Protein AF-A0AAC9HJU1-F1 (afdb_monomer_lite)

Secondary structure (DSSP, 8-state):
-HHHHHHTT--S-HHHHHHHHHHTTTS-HHHHHHHHHSPPS-----SPPP-HHHHHHHHHHHHHTTTTGGGG---------

Foldseek 3Di:
DVVLCVVLVHPDDVVLVVVLCVVCVVPDVVVSSCVRPDDDPDDDPPDDDDPVVVVVVVVVVCVVVVVCPVVPDPDDDPPDD

Radius of gyration: 22.74 Å; chains: 1; bounding box: 44×30×52 Å

Structure (mmCIF, N/CA/C/O backbone):
data_AF-A0AAC9HJU1-F1
#
_entry.id   AF-A0AAC9HJU1-F1
#
loop_
_atom_site.group_PDB
_atom_site.id
_atom_site.type_symbol
_atom_site.label_atom_id
_atom_site.label_alt_id
_atom_site.label_comp_id
_atom_site.label_asym_id
_atom_site.label_entity_id
_atom_site.label_seq_id
_atom_site.pdbx_PDB_ins_code
_atom_site.Cartn_x
_atom_site.Cartn_y
_atom_site.Cartn_z
_atom_site.occupancy
_atom_site.B_iso_or_equiv
_atom_site.auth_seq_id
_atom_site.auth_comp_id
_atom_site.auth_asym_id
_atom_site.auth_atom_id
_atom_site.pdbx_PDB_model_num
ATOM 1 N N . MET A 1 1 ? -4.846 -5.693 18.634 1.00 69.12 1 MET A N 1
ATOM 2 C CA . MET A 1 1 ? -5.446 -5.151 17.386 1.00 69.12 1 MET A CA 1
ATOM 3 C C . MET A 1 1 ? -6.853 -5.682 17.101 1.00 69.12 1 MET A C 1
ATOM 5 O O . MET A 1 1 ? -7.705 -4.873 16.759 1.00 69.12 1 MET A O 1
ATOM 9 N N . ILE A 1 2 ? -7.144 -6.981 17.293 1.00 82.62 2 ILE A N 1
ATOM 10 C CA . ILE A 1 2 ? -8.512 -7.535 17.141 1.00 82.62 2 ILE A CA 1
ATOM 11 C C . ILE A 1 2 ? -9.548 -6.802 18.014 1.00 82.62 2 ILE A C 1
ATOM 13 O O . ILE A 1 2 ? -10.613 -6.449 17.522 1.00 82.62 2 ILE A O 1
ATOM 17 N N . MET A 1 3 ? -9.211 -6.491 19.270 1.00 87.88 3 MET A N 1
ATOM 18 C CA . MET A 1 3 ? -10.113 -5.774 20.183 1.00 87.88 3 MET A CA 1
ATOM 19 C C . MET A 1 3 ? -10.562 -4.411 19.630 1.00 87.88 3 MET A C 1
ATOM 21 O O . MET A 1 3 ? -11.732 -4.050 19.718 1.00 87.88 3 MET A O 1
ATOM 25 N N . LEU A 1 4 ? -9.641 -3.669 19.007 1.00 85.38 4 LEU A N 1
ATOM 26 C CA . LEU A 1 4 ? -9.938 -2.367 18.407 1.00 85.38 4 LEU A CA 1
ATOM 27 C C . LEU A 1 4 ? -10.864 -2.507 17.193 1.00 85.38 4 LEU A C 1
ATOM 29 O O . LEU A 1 4 ? -11.770 -1.705 17.002 1.00 85.38 4 LEU A O 1
ATOM 33 N N . LYS A 1 5 ? -10.652 -3.563 16.398 1.00 88.06 5 LYS A N 1
ATOM 34 C CA . LYS A 1 5 ? -11.481 -3.902 15.239 1.00 88.06 5 LYS A CA 1
ATOM 35 C C . LYS A 1 5 ? -12.927 -4.207 15.654 1.00 88.06 5 LYS A C 1
ATOM 37 O O . LYS A 1 5 ? -13.849 -3.716 15.010 1.00 88.06 5 LYS A O 1
ATOM 42 N N . LEU A 1 6 ? -13.103 -4.953 16.748 1.00 90.00 6 LEU A N 1
ATOM 43 C CA . LEU A 1 6 ? -14.412 -5.254 17.337 1.00 90.00 6 LEU A CA 1
ATOM 44 C C . LEU A 1 6 ? -15.089 -3.991 17.887 1.00 90.00 6 LEU A C 1
ATOM 46 O O . LEU A 1 6 ? -16.224 -3.712 17.512 1.00 90.00 6 LEU A O 1
ATOM 50 N N . LYS A 1 7 ? -14.380 -3.182 18.690 1.00 88.25 7 LYS A N 1
ATOM 51 C CA . LYS A 1 7 ? -14.921 -1.924 19.242 1.00 88.25 7 LYS A CA 1
ATOM 52 C C . LYS A 1 7 ? -15.322 -0.912 18.168 1.00 88.25 7 LYS A C 1
ATOM 54 O O . LYS A 1 7 ? -16.315 -0.218 18.336 1.00 88.25 7 LYS A O 1
ATOM 59 N N . ALA A 1 8 ? -14.565 -0.823 17.075 1.00 87.25 8 ALA A N 1
ATOM 60 C CA . ALA A 1 8 ? -14.857 0.095 15.975 1.00 87.25 8 ALA A CA 1
ATOM 61 C C . ALA A 1 8 ? -15.849 -0.475 14.939 1.00 87.25 8 ALA A C 1
ATOM 63 O O . ALA A 1 8 ? -16.152 0.200 13.954 1.00 87.25 8 ALA A O 1
ATOM 64 N N . GLY 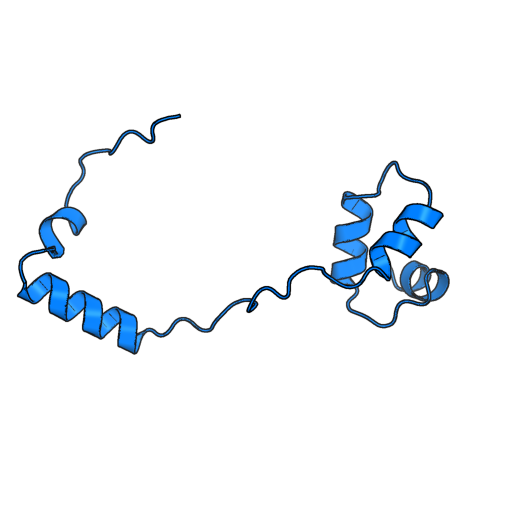A 1 9 ? -16.318 -1.720 15.107 1.00 90.31 9 GLY A N 1
ATOM 65 C CA . GLY A 1 9 ? -17.228 -2.378 14.163 1.00 90.31 9 GLY A CA 1
ATOM 66 C C . GLY A 1 9 ? -16.648 -2.558 12.752 1.00 90.31 9 GLY A C 1
ATOM 67 O O . GLY A 1 9 ? -17.391 -2.633 11.775 1.00 90.31 9 GLY A O 1
ATOM 68 N N . TYR A 1 10 ? -15.321 -2.595 12.607 1.00 90.19 10 TYR A N 1
ATOM 69 C CA . TYR A 1 10 ? -14.662 -2.599 11.301 1.00 90.19 10 TYR A CA 1
ATOM 70 C C . TYR A 1 10 ? -14.436 -4.023 10.798 1.00 90.19 10 TYR A C 1
ATOM 72 O O . TYR A 1 10 ? -13.869 -4.854 11.499 1.00 90.19 10 TYR A O 1
ATOM 80 N N . ARG A 1 11 ? -14.820 -4.330 9.554 1.00 89.19 11 ARG A N 1
ATOM 81 C CA . ARG A 1 11 ? -14.624 -5.673 8.967 1.00 89.19 11 ARG A CA 1
ATOM 82 C C . ARG A 1 11 ? -13.378 -5.787 8.081 1.00 89.19 11 ARG A C 1
ATOM 84 O O . ARG A 1 11 ? -12.944 -6.902 7.804 1.00 89.19 11 ARG A O 1
ATOM 91 N N . GLY A 1 12 ? -12.748 -4.668 7.719 1.00 87.00 12 GLY A N 1
ATOM 92 C CA . GLY A 1 12 ? -11.621 -4.620 6.782 1.00 87.00 12 GLY A CA 1
ATOM 93 C C . GLY A 1 12 ? -10.249 -5.052 7.340 1.00 87.00 12 GLY A C 1
ATOM 94 O O . GLY A 1 12 ? -10.154 -5.645 8.424 1.00 87.00 12 GLY A O 1
ATOM 95 N N . PRO A 1 13 ? -9.159 -4.775 6.598 1.00 90.19 13 PRO A N 1
ATOM 96 C CA . PRO A 1 13 ? -7.808 -5.221 6.941 1.00 90.19 13 PRO A CA 1
ATOM 97 C C . PRO A 1 13 ? -7.262 -4.594 8.231 1.00 90.19 13 PRO A C 1
ATOM 99 O O . PRO A 1 13 ? -7.387 -3.392 8.459 1.00 90.19 13 PRO A O 1
ATOM 102 N N . LEU A 1 14 ? -6.557 -5.386 9.048 1.00 90.56 14 LEU A N 1
ATOM 103 C CA . LEU A 1 14 ? -5.892 -4.894 10.269 1.00 90.56 14 LEU A CA 1
ATOM 104 C C . LEU A 1 14 ? -4.807 -3.849 9.974 1.00 90.56 14 LEU A C 1
ATOM 106 O O . LEU A 1 14 ? -4.544 -2.978 10.800 1.00 90.56 14 LEU A O 1
ATOM 110 N N . LEU A 1 15 ? -4.196 -3.914 8.788 1.00 90.00 15 LEU A N 1
ATOM 111 C CA . LEU A 1 15 ? -3.200 -2.939 8.353 1.00 90.00 15 LEU A CA 1
ATOM 112 C C . LEU A 1 15 ? -3.788 -1.525 8.253 1.00 90.00 15 LEU A C 1
ATOM 114 O O . LEU A 1 15 ? -3.101 -0.562 8.584 1.00 90.00 15 LEU A O 1
ATOM 118 N N . THR A 1 16 ? -5.055 -1.402 7.851 1.00 88.56 16 THR A N 1
ATOM 119 C CA . THR A 1 16 ? -5.762 -0.117 7.790 1.00 88.56 16 THR A CA 1
ATOM 120 C C . THR A 1 16 ? -5.876 0.493 9.182 1.00 88.56 16 THR A C 1
ATOM 122 O O . THR A 1 16 ? -5.505 1.645 9.371 1.00 88.56 16 THR A O 1
ATOM 125 N N . ILE A 1 17 ? -6.271 -0.315 10.173 1.00 90.81 17 ILE A N 1
ATOM 126 C CA . ILE A 1 17 ? -6.326 0.098 11.582 1.00 90.81 17 ILE A CA 1
ATOM 127 C C . ILE A 1 17 ? -4.945 0.548 12.068 1.00 90.81 17 ILE A C 1
ATOM 129 O O . ILE A 1 17 ? -4.826 1.638 12.615 1.00 90.81 17 ILE A O 1
ATOM 133 N N . LYS A 1 18 ? -3.892 -0.249 11.831 1.00 91.75 18 LYS A N 1
ATOM 134 C CA . LYS A 1 18 ? -2.526 0.097 12.259 1.00 91.75 18 LYS A CA 1
ATOM 135 C C . LYS A 1 18 ? -2.082 1.453 11.701 1.00 91.75 18 LYS A C 1
ATOM 137 O O . LYS A 1 18 ? -1.545 2.262 12.444 1.00 91.75 18 LYS A O 1
ATOM 142 N N . ARG A 1 19 ? -2.314 1.702 10.408 1.00 90.62 19 ARG A N 1
ATOM 143 C CA . ARG A 1 19 ? -1.955 2.973 9.756 1.00 90.62 19 ARG A CA 1
ATOM 144 C C . ARG A 1 19 ? -2.726 4.151 10.350 1.00 90.62 19 ARG A C 1
ATOM 146 O O . ARG A 1 19 ? -2.114 5.154 10.683 1.00 90.62 19 ARG A O 1
ATOM 153 N N . LEU A 1 20 ? -4.035 3.991 10.539 1.00 90.50 20 LEU A N 1
ATOM 154 C CA . LEU A 1 20 ? -4.899 5.029 11.104 1.00 90.50 20 LEU A CA 1
ATOM 155 C C . LEU A 1 20 ? -4.565 5.376 12.554 1.00 90.50 20 LEU A C 1
ATOM 157 O O . LEU A 1 20 ? -4.671 6.537 12.919 1.00 90.50 20 LEU A O 1
ATOM 161 N N . ILE A 1 21 ? -4.118 4.414 13.366 1.00 90.38 21 ILE A N 1
ATOM 162 C CA . ILE A 1 21 ? -3.668 4.704 14.736 1.00 90.38 21 ILE A CA 1
ATOM 163 C C . ILE A 1 21 ? -2.495 5.689 14.726 1.00 90.38 21 ILE A C 1
ATOM 165 O O . ILE A 1 21 ? -2.477 6.600 15.541 1.00 90.38 21 ILE A O 1
ATOM 169 N N . HIS A 1 22 ? -1.540 5.544 13.799 1.00 89.06 22 HIS A N 1
ATOM 170 C CA . HIS A 1 22 ? -0.435 6.501 13.687 1.00 89.06 22 HIS A CA 1
ATOM 171 C C . HIS A 1 22 ? -0.920 7.894 13.271 1.00 89.06 22 HIS A C 1
ATOM 173 O O . HIS A 1 22 ? -0.399 8.888 13.761 1.00 89.06 22 HIS A O 1
ATOM 179 N N . THR A 1 23 ? -1.914 7.973 12.386 1.00 88.44 23 THR A N 1
ATOM 180 C CA . THR A 1 23 ? -2.453 9.252 11.897 1.00 88.44 23 THR A CA 1
ATOM 181 C C . THR A 1 23 ? -3.353 9.948 12.920 1.00 88.44 23 THR A C 1
ATOM 183 O O . THR A 1 23 ? -3.406 11.170 12.948 1.00 88.44 23 THR A O 1
ATOM 186 N N . CYS A 1 24 ? -4.050 9.187 13.764 1.00 90.25 24 CYS A N 1
ATOM 187 C CA . CYS A 1 24 ? -5.031 9.689 14.729 1.00 90.25 24 CYS A CA 1
ATOM 188 C C . CYS A 1 24 ? -4.560 9.531 16.185 1.00 90.25 24 CYS A C 1
ATOM 190 O O . CYS A 1 24 ? -5.394 9.455 17.081 1.00 90.25 24 CYS A O 1
ATOM 192 N N . LEU A 1 25 ? -3.248 9.426 16.434 1.00 89.38 25 LEU A N 1
ATOM 193 C CA . LEU A 1 25 ? -2.709 9.066 17.754 1.00 89.38 25 LEU A CA 1
ATOM 194 C C . LEU A 1 25 ? -3.115 10.054 18.858 1.00 89.38 25 LEU A C 1
ATOM 196 O O . LEU A 1 25 ? -3.341 9.646 19.994 1.00 89.38 25 LEU A O 1
ATOM 200 N N . TYR A 1 26 ? -3.210 11.334 18.504 1.00 92.56 26 TYR A N 1
ATOM 201 C CA . TYR A 1 26 ? -3.546 12.434 19.410 1.00 92.56 26 TYR A CA 1
ATOM 202 C C . TYR A 1 26 ? -4.997 12.906 19.270 1.00 92.56 26 TYR A C 1
ATOM 204 O O . TYR A 1 26 ? -5.394 13.878 19.903 1.00 92.56 26 TYR A O 1
ATOM 212 N N . GLU A 1 27 ? -5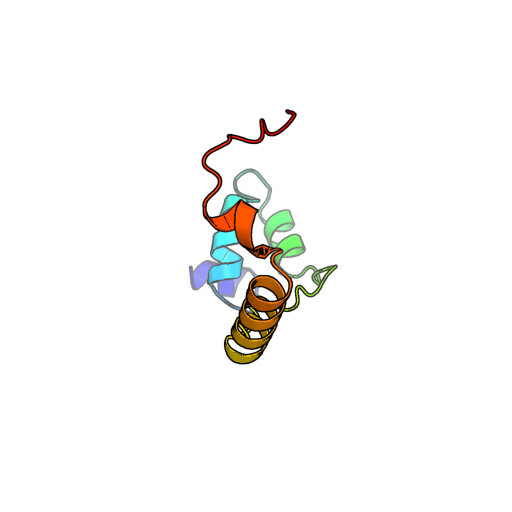.788 12.217 18.449 1.00 92.81 27 GLU A N 1
ATOM 213 C CA . GLU A 1 27 ? -7.177 12.572 1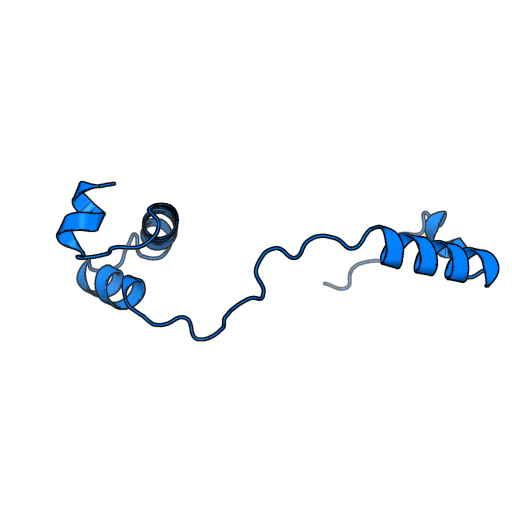8.184 1.00 92.81 27 GLU A CA 1
ATOM 214 C C . GLU A 1 27 ? -8.135 11.761 19.068 1.00 92.81 27 GLU A C 1
ATOM 216 O O . GLU A 1 27 ? -7.826 10.629 19.465 1.00 92.81 27 GLU A O 1
ATOM 221 N N . PRO A 1 28 ? -9.344 12.276 19.349 1.00 93.19 28 PRO A N 1
ATOM 222 C CA . PRO A 1 28 ? -10.367 11.514 20.046 1.00 93.19 28 PRO A CA 1
ATOM 223 C C . PRO A 1 28 ? -10.717 10.213 19.314 1.00 93.19 28 PRO A C 1
ATOM 225 O O . PRO A 1 28 ? -10.752 10.140 18.083 1.00 93.19 28 PRO A O 1
ATOM 228 N N . PHE A 1 29 ? -11.093 9.181 20.071 1.00 89.44 29 PHE A N 1
ATOM 229 C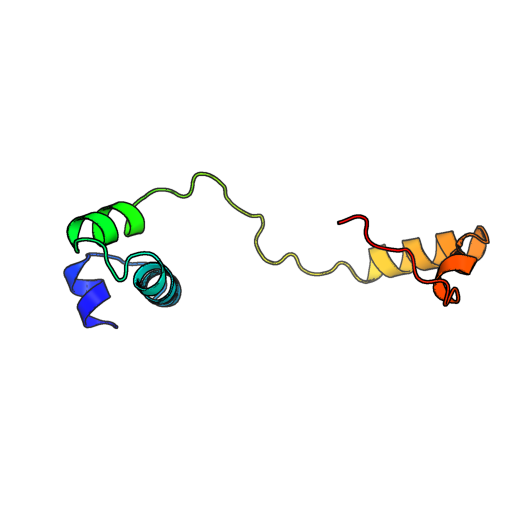 CA . PHE A 1 29 ? -11.479 7.888 19.493 1.00 89.44 29 PHE A CA 1
ATOM 230 C C . PHE A 1 29 ? -12.628 8.000 18.472 1.00 89.44 29 PHE A C 1
ATOM 232 O O . PHE A 1 29 ? -12.674 7.254 17.494 1.00 89.44 29 PHE A O 1
ATOM 239 N N . THR A 1 30 ? -13.537 8.959 18.653 1.00 91.56 30 THR A N 1
ATOM 240 C CA . THR A 1 30 ? -14.629 9.241 17.710 1.00 91.56 30 THR A CA 1
ATOM 241 C C . THR A 1 30 ? -14.112 9.656 16.332 1.00 91.56 30 THR A C 1
ATOM 243 O O . THR A 1 30 ? -14.628 9.176 15.322 1.00 91.56 30 THR A O 1
ATOM 246 N N . PHE A 1 31 ? -13.053 10.468 16.278 1.00 92.56 31 PHE A N 1
ATOM 247 C CA . PHE A 1 31 ? -12.403 10.876 15.035 1.00 92.56 31 PHE A CA 1
ATOM 248 C C . PHE A 1 31 ? -11.765 9.681 14.319 1.00 92.56 31 PHE A C 1
ATOM 250 O O . PHE A 1 31 ? -11.927 9.510 13.107 1.00 92.56 31 PHE A O 1
ATOM 257 N N . PHE A 1 32 ? -11.114 8.791 15.075 1.00 92.00 32 PHE A N 1
ATOM 258 C CA . PHE A 1 32 ? -10.586 7.537 14.538 1.00 92.00 32 PHE A CA 1
ATOM 259 C C . PHE A 1 32 ? -11.694 6.686 13.893 1.00 92.00 32 PHE A C 1
ATOM 261 O O . PHE A 1 32 ? -11.527 6.229 12.762 1.00 92.00 32 PHE A O 1
ATOM 268 N N . VAL A 1 33 ? -12.840 6.506 14.564 1.00 92.00 33 VAL A N 1
ATOM 269 C CA . VAL A 1 33 ? -13.963 5.711 14.030 1.00 92.00 33 VAL A CA 1
ATOM 270 C C . VAL A 1 33 ? -14.549 6.349 12.767 1.00 92.00 33 VAL A C 1
ATOM 272 O O . VAL A 1 33 ? -14.763 5.645 11.778 1.00 92.00 33 VAL A O 1
ATOM 275 N N . GLN A 1 34 ? -14.758 7.669 12.755 1.00 92.38 34 GLN A N 1
ATOM 276 C CA . GLN A 1 34 ? -15.247 8.385 11.570 1.00 92.38 34 GLN A CA 1
ATOM 277 C C . GLN A 1 34 ? -14.295 8.226 10.380 1.00 92.38 34 GLN A C 1
ATOM 279 O O . GLN A 1 34 ? -14.725 7.914 9.270 1.00 92.38 34 GLN A O 1
ATOM 284 N N . THR A 1 35 ? -12.992 8.376 10.619 1.00 89.50 35 THR A N 1
ATOM 285 C CA . THR A 1 35 ? -11.973 8.256 9.569 1.00 89.50 35 THR A CA 1
ATOM 286 C C . THR A 1 35 ? -11.848 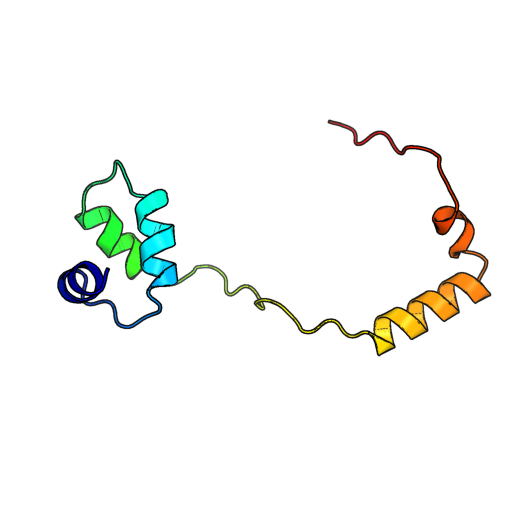6.817 9.067 1.00 89.50 35 THR A C 1
ATOM 288 O O . THR A 1 35 ? -11.672 6.594 7.871 1.00 89.50 35 THR A O 1
ATOM 291 N N . LEU A 1 36 ? -12.006 5.827 9.950 1.00 91.06 36 LEU A N 1
ATOM 292 C CA . LEU A 1 36 ? -11.949 4.405 9.606 1.00 91.06 36 LEU A CA 1
ATOM 293 C C . LEU A 1 36 ? -13.093 3.962 8.678 1.00 91.06 36 LEU A C 1
ATOM 295 O O . LEU A 1 36 ? -12.876 3.111 7.813 1.00 91.06 36 LEU A O 1
ATOM 299 N N . HIS A 1 37 ? -14.293 4.528 8.845 1.00 89.94 37 HIS A N 1
ATOM 300 C CA . HIS A 1 37 ? -15.468 4.227 8.011 1.00 89.94 37 HIS A CA 1
ATOM 301 C C . HIS A 1 37 ? -15.636 5.173 6.816 1.00 89.94 37 HIS A C 1
ATOM 303 O O . HIS A 1 37 ? -16.500 4.952 5.964 1.00 89.94 37 HIS A O 1
ATOM 309 N N . ARG A 1 38 ? -14.804 6.215 6.714 1.00 88.25 38 ARG A N 1
ATOM 310 C CA . ARG A 1 38 ? -14.837 7.160 5.597 1.00 88.25 38 ARG A CA 1
ATOM 311 C C . ARG A 1 38 ? -14.549 6.432 4.282 1.00 88.25 38 ARG A C 1
ATOM 313 O O . ARG A 1 38 ? -13.533 5.753 4.137 1.00 88.25 38 ARG A O 1
ATOM 320 N N . LYS A 1 39 ? -15.424 6.617 3.286 1.00 81.75 39 LYS A N 1
ATOM 321 C CA . LYS A 1 39 ? -15.158 6.131 1.926 1.00 81.75 39 LYS A CA 1
ATOM 322 C C . LYS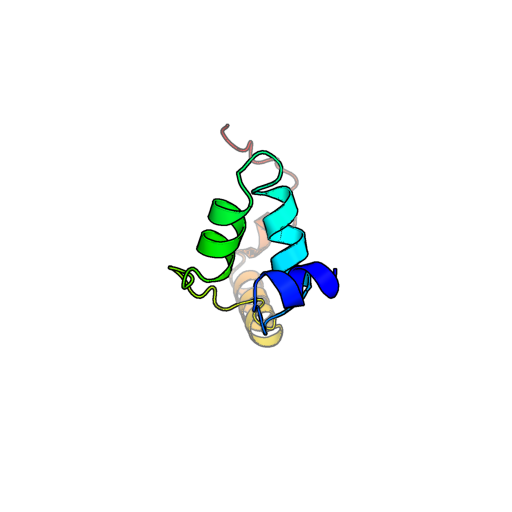 A 1 39 ? -13.907 6.830 1.375 1.00 81.75 39 LYS A C 1
ATOM 324 O O . LYS A 1 39 ? -13.823 8.058 1.456 1.00 81.75 39 LYS A O 1
ATOM 329 N N . PRO A 1 40 ? -12.942 6.085 0.811 1.00 77.75 40 PRO A N 1
ATOM 330 C CA . PRO A 1 40 ? -11.781 6.696 0.185 1.00 77.75 40 PRO A CA 1
ATOM 331 C C . PRO A 1 40 ? -12.238 7.571 -0.984 1.00 77.75 40 PRO A C 1
ATOM 333 O O . PRO A 1 40 ? -12.998 7.123 -1.839 1.00 77.75 40 PRO A O 1
ATOM 336 N N . HIS A 1 41 ? -11.765 8.817 -1.018 1.00 74.50 41 HIS A N 1
ATOM 337 C CA . HIS A 1 41 ? -12.085 9.767 -2.088 1.00 74.50 41 HIS A CA 1
ATOM 338 C C . HIS A 1 41 ? -11.471 9.346 -3.435 1.00 74.50 41 HIS A C 1
ATOM 340 O O . HIS A 1 41 ? -12.001 9.650 -4.498 1.00 74.50 41 HIS A O 1
ATOM 346 N N . HIS A 1 42 ? -10.372 8.587 -3.392 1.00 69.12 42 HIS A N 1
ATOM 347 C CA . HIS A 1 42 ? -9.682 8.080 -4.570 1.00 69.12 42 HIS A CA 1
ATOM 348 C C . HIS A 1 42 ? -9.383 6.590 -4.412 1.00 69.12 42 HIS A C 1
ATOM 350 O O . HIS A 1 42 ? -8.778 6.173 -3.423 1.00 69.12 42 HIS A O 1
ATOM 356 N N . SER A 1 43 ? -9.741 5.782 -5.412 1.00 64.69 43 SER A N 1
ATOM 357 C CA . SER A 1 43 ? -9.146 4.456 -5.560 1.00 64.69 43 SER A CA 1
ATOM 358 C C . SER A 1 43 ? -7.809 4.620 -6.278 1.00 64.69 43 SER A C 1
ATOM 360 O O . SER A 1 43 ? -7.776 4.914 -7.476 1.00 64.69 43 SER A O 1
ATOM 362 N N . SER A 1 44 ? -6.691 4.425 -5.578 1.00 71.19 44 SER A N 1
ATOM 363 C CA . SER A 1 44 ? -5.444 4.181 -6.301 1.00 71.19 44 SER A CA 1
ATOM 364 C C . SER A 1 44 ? -5.606 2.863 -7.063 1.00 71.19 44 SER A C 1
ATOM 366 O O . SER A 1 44 ? -6.249 1.932 -6.576 1.00 71.19 44 SER A O 1
ATOM 368 N N . ARG A 1 45 ? -5.009 2.736 -8.252 1.00 72.88 45 ARG A N 1
ATOM 369 C CA . ARG A 1 45 ? -5.002 1.455 -8.989 1.00 72.88 45 ARG A CA 1
ATOM 370 C C . ARG A 1 45 ? -4.164 0.360 -8.288 1.00 72.88 45 ARG A C 1
ATOM 372 O O . ARG A 1 45 ? -3.822 -0.636 -8.918 1.00 72.88 45 ARG A O 1
ATOM 379 N N . GLY A 1 46 ? -3.807 0.555 -7.017 1.00 74.56 46 GLY A N 1
ATOM 380 C CA . GLY A 1 46 ? -2.935 -0.319 -6.252 1.00 74.56 46 GLY A CA 1
ATOM 381 C C . GLY A 1 46 ? -1.545 -0.459 -6.868 1.00 74.56 46 GLY A C 1
ATOM 382 O O . GLY A 1 46 ? -1.140 0.286 -7.766 1.00 74.56 46 GLY A O 1
ATOM 383 N N . ARG A 1 47 ? -0.810 -1.457 -6.377 1.00 75.31 47 ARG A N 1
ATOM 384 C CA . ARG A 1 47 ? 0.428 -1.910 -7.008 1.00 75.31 47 ARG A CA 1
ATOM 385 C C . ARG A 1 47 ? 0.054 -2.607 -8.314 1.00 75.31 47 ARG A C 1
ATOM 387 O O . ARG A 1 47 ? -0.521 -3.691 -8.286 1.00 75.31 47 ARG A O 1
ATOM 394 N N . ARG A 1 48 ? 0.353 -1.985 -9.453 1.00 79.12 48 ARG A N 1
ATOM 395 C CA . ARG A 1 48 ? 0.180 -2.634 -10.758 1.00 79.12 48 ARG A CA 1
ATOM 396 C C . ARG A 1 48 ? 1.326 -3.609 -10.980 1.00 79.12 48 ARG A C 1
ATOM 398 O O . ARG A 1 48 ? 2.464 -3.315 -10.613 1.00 79.12 48 ARG A O 1
ATOM 405 N N . LYS A 1 49 ? 1.023 -4.759 -11.580 1.00 84.38 49 LYS A N 1
ATOM 406 C CA . LYS A 1 49 ? 2.062 -5.670 -12.057 1.00 84.38 49 LYS A CA 1
ATOM 407 C C . LYS A 1 49 ? 2.894 -4.918 -13.096 1.00 84.38 49 LYS A C 1
ATOM 409 O O . LYS A 1 49 ? 2.332 -4.264 -13.974 1.00 84.38 49 LYS A O 1
ATOM 414 N N . VAL A 1 50 ? 4.212 -4.954 -12.931 1.00 87.75 50 VAL A N 1
ATOM 415 C CA . VAL A 1 50 ? 5.136 -4.358 -13.894 1.00 87.75 50 VAL A CA 1
ATOM 416 C C . VAL A 1 50 ? 5.039 -5.169 -15.181 1.00 87.75 50 VAL A C 1
ATOM 418 O O . VAL A 1 50 ? 5.139 -6.395 -15.153 1.00 87.75 50 VAL A O 1
ATOM 421 N N . ASP A 1 51 ? 4.785 -4.483 -16.290 1.00 91.56 51 ASP A N 1
ATOM 422 C CA . ASP A 1 51 ? 4.762 -5.083 -17.620 1.00 91.56 51 ASP A CA 1
ATOM 423 C C . ASP A 1 51 ? 6.185 -5.067 -18.182 1.00 91.56 51 ASP A C 1
ATOM 425 O O . ASP A 1 51 ? 6.616 -4.102 -18.817 1.00 91.56 51 ASP A O 1
ATOM 429 N N . TYR A 1 52 ? 6.939 -6.111 -17.842 1.00 93.50 52 TYR A N 1
ATOM 430 C CA . TYR A 1 52 ? 8.346 -6.232 -18.211 1.00 93.50 52 TYR A CA 1
ATOM 431 C C . TYR A 1 52 ? 8.548 -6.312 -19.725 1.00 93.50 52 TYR A C 1
ATOM 433 O O . TYR A 1 52 ? 9.506 -5.731 -20.223 1.00 93.50 52 TYR A O 1
ATOM 441 N N . GLU A 1 53 ? 7.628 -6.947 -20.452 1.00 95.69 53 GLU A N 1
ATOM 442 C CA . GLU A 1 53 ? 7.701 -7.074 -21.911 1.00 95.69 53 GLU A CA 1
ATOM 443 C C . GLU A 1 53 ? 7.568 -5.706 -22.581 1.00 95.69 53 GLU A C 1
ATOM 445 O O . GLU A 1 53 ? 8.394 -5.304 -23.399 1.00 95.69 53 GLU A O 1
ATOM 450 N N . ARG A 1 54 ? 6.574 -4.919 -22.158 1.00 93.62 54 ARG A N 1
ATOM 451 C CA . ARG A 1 54 ? 6.393 -3.563 -22.680 1.00 93.62 54 ARG A CA 1
ATOM 452 C C . ARG A 1 54 ? 7.565 -2.643 -22.342 1.00 93.62 54 ARG A C 1
ATOM 454 O O . ARG A 1 54 ? 7.889 -1.759 -23.138 1.00 93.62 54 ARG A O 1
ATOM 461 N N . ILE A 1 55 ? 8.165 -2.799 -21.161 1.00 93.50 55 ILE A N 1
ATOM 462 C CA . ILE A 1 55 ? 9.370 -2.049 -20.783 1.00 93.50 55 ILE A CA 1
ATOM 463 C C . ILE A 1 55 ? 10.525 -2.449 -21.698 1.00 93.50 55 ILE A C 1
ATOM 465 O O . ILE A 1 55 ? 11.125 -1.571 -22.308 1.00 93.50 55 ILE A O 1
ATOM 469 N N . TYR A 1 56 ? 10.764 -3.749 -21.867 1.00 94.25 56 TYR A N 1
ATOM 470 C CA . TYR A 1 56 ? 11.819 -4.273 -22.728 1.00 94.25 56 TYR A CA 1
ATOM 471 C C . TYR A 1 56 ? 11.700 -3.763 -24.170 1.00 94.25 56 TYR A C 1
ATOM 473 O O . TYR A 1 56 ? 12.648 -3.182 -24.695 1.00 94.25 56 TYR A O 1
ATOM 481 N N . GLN A 1 57 ? 10.519 -3.873 -24.786 1.00 96.12 57 GLN A N 1
ATOM 482 C CA . GLN A 1 57 ? 10.285 -3.397 -26.156 1.00 96.12 57 GLN A CA 1
ATOM 483 C C . GLN A 1 57 ? 10.553 -1.895 -26.313 1.00 96.12 57 GLN A C 1
ATOM 485 O O . GLN A 1 57 ? 11.129 -1.457 -27.312 1.00 96.12 57 GLN A O 1
ATOM 490 N N . LYS A 1 58 ? 10.164 -1.088 -25.317 1.00 92.94 58 LYS A N 1
ATOM 491 C CA . LYS A 1 58 ? 10.474 0.347 -25.305 1.00 92.94 58 LYS A CA 1
ATOM 492 C C . LYS A 1 58 ? 11.971 0.602 -25.195 1.00 92.94 58 LYS A C 1
ATOM 494 O O . LYS A 1 58 ? 12.482 1.425 -25.948 1.00 92.94 58 LYS A O 1
ATOM 499 N N . THR A 1 59 ? 12.655 -0.107 -24.302 1.00 91.62 59 THR A N 1
ATOM 500 C CA . THR A 1 59 ? 14.104 0.012 -24.130 1.00 91.62 59 THR A CA 1
ATOM 501 C C . THR A 1 59 ? 14.837 -0.336 -25.423 1.00 91.62 59 THR A C 1
ATOM 503 O O . THR A 1 59 ? 15.676 0.442 -25.864 1.00 91.62 59 THR A O 1
ATOM 506 N N . VAL A 1 60 ? 14.468 -1.435 -26.091 1.00 94.06 60 VAL A N 1
ATOM 507 C CA . VAL A 1 60 ? 15.042 -1.811 -27.394 1.00 94.06 60 VAL A CA 1
ATOM 508 C C . VAL A 1 60 ? 14.839 -0.698 -28.420 1.00 94.06 60 VAL A C 1
ATOM 510 O O . VAL A 1 60 ? 15.791 -0.296 -29.084 1.00 94.06 60 VAL A O 1
ATOM 513 N N . ARG A 1 61 ? 13.627 -0.138 -28.516 1.00 93.38 61 ARG A N 1
ATOM 514 C CA . ARG A 1 61 ? 13.347 0.974 -29.435 1.00 93.38 61 ARG A CA 1
ATOM 515 C C . ARG A 1 61 ? 14.218 2.204 -29.151 1.00 93.38 61 ARG A C 1
ATOM 517 O O . ARG A 1 61 ? 14.716 2.800 -30.098 1.00 93.38 61 ARG A O 1
ATOM 524 N N . GLN A 1 62 ? 14.398 2.577 -27.885 1.00 88.56 62 GLN A N 1
ATOM 525 C CA . GLN A 1 62 ? 15.224 3.729 -27.495 1.00 88.56 62 GLN A CA 1
ATOM 526 C C . GLN A 1 62 ? 16.707 3.511 -27.814 1.00 88.56 62 GLN A C 1
ATOM 528 O O . GLN A 1 62 ? 17.364 4.420 -28.313 1.00 88.56 62 GLN A O 1
ATOM 533 N N . VAL A 1 63 ? 17.218 2.294 -27.594 1.00 88.69 63 VAL A N 1
ATOM 534 C CA . VAL A 1 63 ? 18.594 1.925 -27.964 1.00 88.69 63 VAL A CA 1
ATOM 535 C C . VAL A 1 63 ? 18.787 2.009 -29.476 1.00 88.69 63 VAL A C 1
ATOM 537 O O . VAL A 1 63 ? 19.740 2.632 -29.933 1.00 88.69 63 VAL A O 1
ATOM 540 N N . LEU A 1 64 ? 17.863 1.439 -30.256 1.00 91.06 64 LEU A N 1
ATOM 541 C CA . LEU A 1 64 ? 17.931 1.475 -31.720 1.00 91.06 64 LEU A CA 1
ATOM 542 C C . LEU A 1 64 ? 17.799 2.897 -32.288 1.00 91.06 64 LEU A C 1
ATOM 544 O O . LEU A 1 64 ? 18.370 3.184 -33.335 1.00 91.06 64 LEU A O 1
ATOM 548 N N . ALA A 1 65 ? 17.082 3.789 -31.601 1.00 89.88 65 ALA A N 1
ATOM 549 C CA . ALA A 1 65 ? 16.964 5.200 -31.967 1.00 89.88 65 ALA A CA 1
ATOM 550 C C . ALA A 1 65 ? 18.197 6.046 -31.582 1.00 89.88 65 ALA A C 1
ATOM 552 O O . ALA A 1 65 ? 18.229 7.236 -31.880 1.00 89.88 65 ALA A O 1
ATOM 553 N N . GLY A 1 66 ? 19.199 5.465 -30.908 1.00 84.31 66 GLY A N 1
ATOM 554 C CA . GLY A 1 66 ? 20.371 6.198 -30.413 1.00 84.31 66 GLY A CA 1
ATOM 555 C C . GLY A 1 66 ? 20.089 7.074 -29.186 1.00 84.31 66 GLY A C 1
ATOM 556 O O . GLY A 1 66 ? 20.976 7.775 -28.710 1.00 84.31 66 GLY A O 1
ATOM 557 N N . GLU A 1 67 ? 18.882 6.998 -28.622 1.00 82.12 67 GLU A N 1
ATOM 558 C CA . GLU A 1 67 ? 18.437 7.785 -27.467 1.00 82.12 67 GLU A CA 1
ATOM 559 C C . GLU A 1 67 ? 18.879 7.172 -26.126 1.00 82.12 67 GLU A C 1
ATOM 561 O O . GLU A 1 67 ? 18.398 7.579 -25.082 1.00 82.12 67 GLU A O 1
ATOM 566 N N . ALA A 1 68 ? 19.778 6.187 -26.109 1.00 79.31 68 ALA A N 1
ATOM 567 C CA . ALA A 1 68 ? 20.217 5.509 -24.883 1.00 79.31 68 ALA A CA 1
ATOM 568 C C . ALA A 1 68 ? 21.452 6.146 -24.214 1.00 79.31 68 ALA A C 1
ATOM 570 O O . ALA A 1 68 ? 21.924 5.634 -23.200 1.00 79.31 68 ALA A O 1
ATOM 571 N N . GLY A 1 69 ? 21.981 7.249 -24.758 1.00 77.94 69 GLY A N 1
ATOM 572 C CA . GLY A 1 69 ? 23.198 7.899 -24.251 1.00 77.94 69 GLY A CA 1
ATOM 573 C C . GLY A 1 69 ? 23.108 8.318 -22.780 1.00 77.94 69 GLY A C 1
ATOM 574 O O . GLY A 1 69 ? 24.071 8.142 -22.039 1.00 77.94 69 GLY A O 1
ATOM 575 N N . TYR A 1 70 ? 21.925 8.755 -22.335 1.00 77.50 70 TYR A N 1
ATOM 576 C CA . TYR A 1 70 ? 21.673 9.158 -20.948 1.00 77.50 70 TYR A CA 1
ATOM 577 C C . TYR A 1 70 ? 21.797 8.006 -19.935 1.00 77.50 70 TYR A C 1
ATOM 579 O O . TYR A 1 70 ? 21.986 8.253 -18.751 1.00 77.50 70 TYR A O 1
ATOM 587 N N . LEU A 1 71 ? 21.684 6.740 -20.362 1.00 76.75 71 LEU A N 1
ATOM 588 C CA . LEU A 1 71 ? 21.800 5.593 -19.447 1.00 76.75 71 LEU A CA 1
ATOM 589 C C . LEU A 1 71 ? 23.227 5.407 -18.921 1.00 76.75 71 LEU A C 1
ATOM 591 O O . LEU A 1 71 ? 23.409 4.810 -17.864 1.00 76.75 71 LEU A O 1
ATOM 595 N N . ASN A 1 72 ? 24.216 5.906 -19.662 1.00 78.19 72 ASN A N 1
ATOM 596 C CA . ASN A 1 72 ? 25.627 5.879 -19.283 1.00 78.19 72 ASN A CA 1
ATOM 597 C C . ASN A 1 72 ? 26.110 7.244 -18.780 1.00 78.19 72 ASN A C 1
ATOM 599 O O . ASN A 1 72 ? 27.301 7.415 -18.520 1.00 78.19 72 ASN A O 1
ATOM 603 N N . ASP A 1 73 ? 25.208 8.220 -18.697 1.00 79.06 73 ASP A N 1
ATOM 604 C CA . ASP A 1 73 ? 25.546 9.567 -18.281 1.00 79.06 73 ASP A CA 1
ATOM 605 C C . ASP A 1 73 ? 25.686 9.614 -16.755 1.00 79.06 73 ASP A C 1
ATOM 607 O O . ASP A 1 73 ? 24.793 9.211 -16.010 1.00 79.06 73 ASP A O 1
ATOM 611 N N . VAL A 1 74 ? 26.849 10.074 -16.296 1.00 77.56 74 VAL A N 1
ATOM 612 C CA . VAL A 1 74 ? 27.176 10.253 -14.871 1.00 77.56 74 VAL A CA 1
ATOM 613 C C . VAL A 1 74 ? 26.963 11.710 -14.445 1.00 77.56 74 VAL A C 1
ATOM 615 O O . VAL A 1 74 ? 27.219 12.073 -13.295 1.00 77.56 74 VAL A O 1
ATOM 618 N N . THR A 1 75 ? 26.516 12.560 -15.374 1.00 80.25 75 THR A N 1
ATOM 619 C CA . THR A 1 75 ? 26.226 13.968 -15.125 1.00 80.25 75 THR A CA 1
ATOM 620 C C . THR A 1 75 ? 25.040 14.067 -14.177 1.00 80.25 75 THR A C 1
ATOM 622 O O . THR A 1 75 ? 23.922 13.658 -14.483 1.00 80.25 75 THR A O 1
ATOM 625 N N . TYR A 1 76 ? 25.305 14.588 -12.983 1.00 70.12 76 TYR A N 1
ATOM 626 C CA . TYR A 1 76 ? 24.286 14.836 -11.977 1.00 70.12 76 TYR A CA 1
ATOM 627 C C . TYR A 1 76 ? 23.354 15.952 -12.459 1.00 70.12 76 TYR A C 1
ATOM 629 O O . TYR A 1 76 ? 23.809 17.077 -12.660 1.00 70.12 76 TYR A O 1
ATOM 637 N N . ASP A 1 77 ? 22.066 15.648 -12.615 1.00 73.44 77 ASP A N 1
ATOM 638 C CA . ASP A 1 77 ? 21.031 16.661 -12.821 1.00 73.44 77 ASP A CA 1
ATOM 639 C C . ASP A 1 77 ? 20.634 17.223 -11.445 1.00 73.44 77 ASP A C 1
ATOM 641 O O . ASP A 1 77 ? 20.064 16.486 -10.625 1.00 73.44 77 ASP A O 1
ATOM 645 N N . PRO A 1 78 ? 20.998 18.475 -11.109 1.00 77.25 78 PRO A N 1
ATOM 646 C CA . PRO A 1 78 ? 20.664 19.037 -9.816 1.00 77.25 78 PRO A CA 1
ATOM 647 C C . PRO A 1 78 ? 19.148 19.170 -9.713 1.00 77.25 78 PRO A C 1
ATOM 649 O O . PRO A 1 78 ? 18.541 20.033 -10.342 1.00 77.25 78 PRO A O 1
ATOM 652 N N . LEU A 1 79 ? 18.538 18.320 -8.883 1.00 75.69 79 LEU A N 1
ATOM 653 C CA . LEU A 1 79 ? 17.141 18.463 -8.492 1.00 75.69 79 LEU A CA 1
ATOM 654 C C . LEU A 1 79 ? 16.955 19.874 -7.920 1.00 75.69 79 LEU A C 1
ATOM 656 O O . LEU A 1 79 ? 17.433 20.174 -6.826 1.00 75.69 79 LEU A O 1
ATOM 660 N N . VAL A 1 80 ? 16.312 20.746 -8.699 1.00 67.94 80 VAL A N 1
ATOM 661 C CA . VAL A 1 80 ? 15.972 22.107 -8.281 1.00 67.94 80 VAL A CA 1
ATOM 662 C C . VAL A 1 80 ? 15.037 21.985 -7.083 1.00 67.94 80 VAL A C 1
ATOM 664 O O . VAL A 1 80 ? 13.975 21.364 -7.187 1.00 67.94 80 VAL A O 1
ATOM 667 N N . HIS A 1 81 ? 15.485 22.513 -5.947 1.00 54.88 81 HIS A N 1
ATOM 668 C CA . HIS A 1 81 ? 14.795 22.422 -4.668 1.00 54.88 81 HIS A CA 1
ATOM 669 C C . HIS A 1 81 ? 13.885 23.619 -4.413 1.00 54.88 81 HIS A C 1
ATOM 671 O O . HIS A 1 81 ? 14.270 24.745 -4.805 1.00 54.88 81 HIS A O 1
#

Organism: Neomoorella thermoacetica (NCBI:txid1525)

pLDDT: mean 85.27, std 8.39, range [54.88, 96.12]

Sequence (81 aa):
MIMLKLKAGYRGPLLTIKRLIHTCLYEPFTFFVQTLHRKPHHSSRGRRKVDYERIYQKTVRQVLAGEAGYLNDVTYDPLVH